Protein AF-A0AAU5LN64-F1 (afdb_monomer_lite)

Structure (mmCIF, N/CA/C/O backbone):
data_AF-A0AAU5LN64-F1
#
_entry.id   AF-A0AAU5LN64-F1
#
loop_
_atom_site.group_PDB
_atom_site.id
_atom_site.type_symbol
_atom_site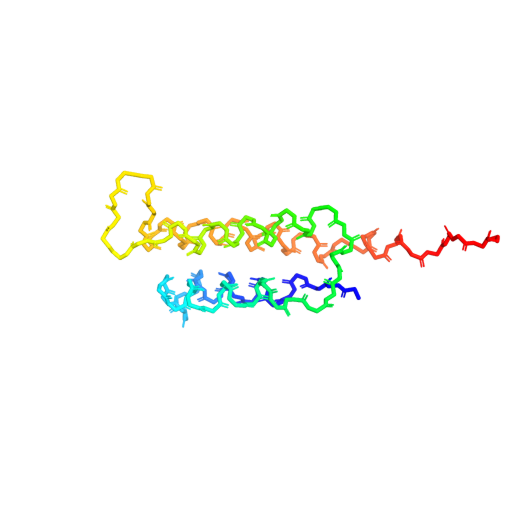.label_atom_id
_atom_site.label_alt_id
_atom_site.label_comp_id
_atom_site.label_asym_id
_atom_site.label_entity_id
_atom_site.label_seq_id
_atom_site.pdbx_PDB_ins_code
_atom_site.Cartn_x
_atom_site.Cartn_y
_atom_site.Cartn_z
_atom_site.occupancy
_atom_site.B_iso_or_equiv
_atom_site.auth_seq_id
_atom_site.auth_comp_id
_atom_site.auth_asym_id
_atom_site.auth_atom_id
_atom_site.pdbx_PDB_model_num
ATOM 1 N N . MET A 1 1 ? 16.733 -4.494 -10.028 1.00 60.06 1 MET A N 1
ATOM 2 C CA . MET A 1 1 ? 15.379 -4.036 -10.423 1.00 60.06 1 MET A CA 1
ATOM 3 C C . MET A 1 1 ? 14.465 -4.189 -9.228 1.00 60.06 1 MET A C 1
ATOM 5 O O . MET A 1 1 ? 14.445 -5.264 -8.630 1.00 60.06 1 MET A O 1
ATOM 9 N N . ALA A 1 2 ? 13.757 -3.119 -8.869 1.00 67.81 2 ALA A N 1
ATOM 10 C CA . ALA A 1 2 ? 12.877 -3.113 -7.714 1.00 67.81 2 ALA A CA 1
ATOM 11 C C . ALA A 1 2 ? 11.708 -4.066 -7.904 1.00 67.81 2 ALA A C 1
ATOM 13 O O . ALA A 1 2 ? 11.216 -4.284 -9.007 1.00 67.81 2 ALA A O 1
ATOM 14 N N . ARG A 1 3 ? 11.268 -4.627 -6.792 1.00 79.81 3 ARG A N 1
ATOM 15 C CA . ARG A 1 3 ? 10.277 -5.688 -6.735 1.00 79.81 3 ARG A CA 1
ATOM 16 C C . ARG A 1 3 ? 9.048 -5.174 -6.004 1.00 79.81 3 ARG A C 1
ATOM 18 O O . ARG A 1 3 ? 9.173 -4.511 -4.974 1.00 79.81 3 ARG A O 1
ATOM 25 N N . LEU A 1 4 ? 7.854 -5.442 -6.525 1.00 88.62 4 LEU A N 1
ATOM 26 C CA . LEU A 1 4 ? 6.625 -5.070 -5.815 1.00 88.62 4 LEU A CA 1
ATOM 27 C C . LEU A 1 4 ? 6.364 -5.982 -4.613 1.00 88.62 4 LEU A C 1
ATOM 29 O O . LEU A 1 4 ? 5.555 -5.638 -3.762 1.00 88.62 4 LEU A O 1
ATOM 33 N N . GLU A 1 5 ? 7.067 -7.108 -4.499 1.00 91.75 5 GLU A N 1
ATOM 34 C CA . GLU A 1 5 ? 6.883 -8.118 -3.459 1.00 91.75 5 GLU A CA 1
ATOM 35 C C . GLU A 1 5 ? 6.883 -7.559 -2.023 1.00 91.75 5 GLU A C 1
ATOM 37 O O . GLU A 1 5 ? 5.988 -7.940 -1.268 1.00 91.75 5 GLU A O 1
ATOM 42 N N . PRO A 1 6 ? 7.784 -6.641 -1.609 1.00 92.69 6 PRO A N 1
ATOM 43 C CA . PRO A 1 6 ? 7.737 -6.060 -0.266 1.00 92.69 6 PRO A CA 1
ATOM 44 C C . PR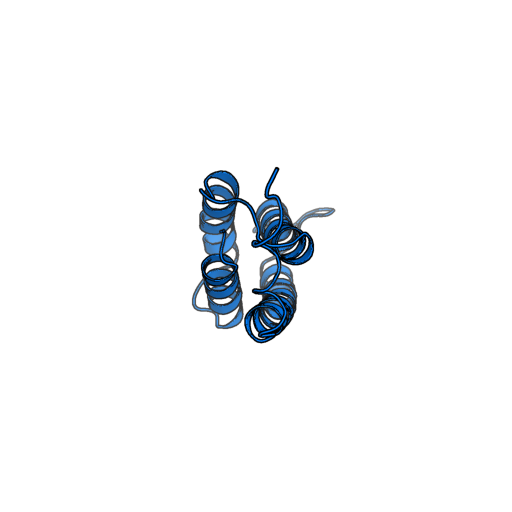O A 1 6 ? 6.493 -5.192 -0.035 1.00 92.69 6 PRO A C 1
ATOM 46 O O . PRO A 1 6 ? 5.897 -5.241 1.039 1.00 92.69 6 PRO A O 1
ATOM 49 N N . PHE A 1 7 ? 6.074 -4.428 -1.048 1.00 94.50 7 PHE A N 1
ATOM 50 C CA . PHE A 1 7 ? 4.887 -3.570 -0.983 1.00 94.50 7 PHE A CA 1
ATOM 51 C C . PHE A 1 7 ? 3.601 -4.399 -0.975 1.00 94.50 7 PHE A C 1
ATOM 53 O O . PHE A 1 7 ? 2.698 -4.143 -0.181 1.00 94.50 7 PHE A O 1
ATOM 60 N N . LEU A 1 8 ? 3.554 -5.448 -1.795 1.00 95.56 8 LEU A N 1
ATOM 61 C CA . LEU A 1 8 ? 2.465 -6.411 -1.817 1.00 95.56 8 LEU A CA 1
ATOM 62 C C . LEU A 1 8 ? 2.357 -7.155 -0.483 1.00 95.56 8 LEU A C 1
ATOM 64 O O . LEU A 1 8 ? 1.267 -7.254 0.069 1.00 95.56 8 LEU A O 1
ATOM 68 N N . ALA A 1 9 ? 3.472 -7.643 0.069 1.00 95.69 9 ALA A N 1
ATOM 69 C CA . ALA A 1 9 ? 3.474 -8.321 1.363 1.00 95.69 9 ALA A CA 1
ATOM 70 C C . ALA A 1 9 ? 2.918 -7.420 2.475 1.00 95.69 9 ALA A C 1
ATOM 72 O O . ALA A 1 9 ? 2.155 -7.886 3.325 1.00 95.69 9 ALA A O 1
ATOM 73 N N . LEU A 1 10 ? 3.267 -6.133 2.437 1.00 96.38 10 LEU A N 1
ATOM 74 C CA . LEU A 1 10 ? 2.772 -5.136 3.374 1.00 96.38 10 LEU A CA 1
ATOM 75 C C . LEU A 1 10 ? 1.264 -4.883 3.198 1.00 96.38 10 LEU A C 1
ATOM 77 O O . LEU A 1 10 ? 0.520 -4.956 4.175 1.00 96.38 10 LEU A O 1
ATOM 81 N N . ALA A 1 11 ? 0.794 -4.666 1.965 1.00 96.50 11 ALA A N 1
ATOM 82 C CA . ALA A 1 11 ? -0.625 -4.464 1.663 1.00 96.50 11 ALA A CA 1
ATOM 83 C C . ALA A 1 11 ? -1.489 -5.684 2.050 1.00 96.50 11 ALA A C 1
ATOM 85 O O . ALA A 1 11 ? -2.552 -5.536 2.661 1.00 96.50 11 ALA A O 1
ATOM 86 N N . SER A 1 12 ? -1.009 -6.900 1.772 1.00 96.44 12 SER A N 1
ATOM 87 C CA . SER A 1 12 ? -1.690 -8.141 2.160 1.00 96.44 12 SER A CA 1
ATOM 88 C C . SER A 1 12 ? -1.738 -8.321 3.677 1.00 96.44 12 SER A C 1
ATOM 90 O O . SER A 1 12 ? -2.771 -8.714 4.211 1.00 96.44 12 SER A O 1
ATOM 92 N N . ALA A 1 13 ? -0.665 -7.984 4.401 1.00 97.00 13 ALA A N 1
ATOM 93 C CA . ALA A 1 13 ? -0.646 -8.092 5.860 1.00 97.00 13 ALA A CA 1
ATOM 94 C C . ALA A 1 13 ? -1.688 -7.181 6.537 1.00 97.00 13 ALA A C 1
ATOM 96 O O . ALA A 1 13 ? -2.313 -7.597 7.512 1.00 97.00 13 ALA A O 1
ATOM 97 N N . VAL A 1 14 ? -1.935 -5.984 5.998 1.00 96.50 14 VAL A N 1
ATOM 98 C CA . VAL A 1 14 ? -3.021 -5.101 6.468 1.00 96.50 14 VAL A CA 1
ATOM 99 C C . VAL A 1 14 ? -4.395 -5.674 6.134 1.00 96.50 14 VAL A C 1
ATOM 101 O O . VAL A 1 14 ? -5.281 -5.724 6.990 1.00 96.50 14 VAL A O 1
ATOM 104 N N . THR A 1 15 ? -4.565 -6.141 4.895 1.00 95.31 15 THR A N 1
ATOM 105 C CA . THR A 1 15 ? -5.829 -6.708 4.400 1.00 95.31 15 THR A CA 1
ATOM 106 C C . THR A 1 15 ? -6.266 -7.920 5.226 1.00 95.31 15 THR A C 1
ATOM 108 O O . THR A 1 15 ? -7.436 -8.061 5.569 1.00 95.31 15 THR A O 1
ATOM 111 N N . GLU A 1 16 ? -5.312 -8.771 5.601 1.00 95.75 16 GLU A N 1
ATOM 112 C CA . GLU A 1 16 ? -5.528 -9.972 6.413 1.00 95.75 16 GLU A CA 1
ATOM 113 C C . GLU A 1 16 ? -5.644 -9.679 7.921 1.00 95.75 16 GLU A C 1
ATOM 115 O O . GLU A 1 16 ? -5.832 -10.600 8.715 1.00 95.75 16 GLU A O 1
ATOM 120 N N . GLY A 1 17 ? -5.512 -8.415 8.340 1.00 94.69 17 GLY A N 1
ATOM 121 C CA . GLY A 1 17 ? -5.568 -8.013 9.747 1.00 94.69 17 GLY A CA 1
ATOM 122 C C . GLY A 1 17 ? -4.347 -8.431 10.574 1.00 94.69 17 GLY A C 1
ATOM 123 O O . GLY A 1 17 ? -4.415 -8.419 11.800 1.00 94.69 17 GLY A O 1
ATOM 124 N N . ARG A 1 18 ? -3.235 -8.797 9.922 1.00 97.44 18 ARG A N 1
ATOM 125 C CA . ARG A 1 18 ? -1.947 -9.089 10.579 1.00 97.44 18 ARG A CA 1
ATOM 126 C C . ARG A 1 18 ? -1.190 -7.824 10.982 1.00 97.44 18 ARG A C 1
ATOM 128 O O . ARG A 1 18 ? -0.342 -7.903 11.862 1.00 97.44 18 ARG A O 1
ATOM 135 N N . LEU A 1 19 ? -1.477 -6.699 10.328 1.00 96.31 19 LEU A N 1
ATOM 136 C CA . LEU A 1 19 ? -0.989 -5.369 10.684 1.00 96.31 19 LEU A CA 1
ATOM 137 C C . LEU A 1 19 ? -2.164 -4.403 10.825 1.00 96.31 19 LEU A C 1
ATOM 139 O O . LEU A 1 19 ? -3.106 -4.425 10.030 1.00 96.31 19 LEU A O 1
ATOM 143 N N . SER A 1 20 ? -2.080 -3.526 11.818 1.00 96.75 20 SER A N 1
ATOM 144 C CA . SER A 1 20 ? -2.933 -2.344 11.922 1.00 96.75 20 SER A CA 1
ATOM 145 C C . SER A 1 20 ? -2.558 -1.286 10.874 1.00 96.75 20 SER A C 1
ATOM 147 O O . SER A 1 20 ? -1.464 -1.297 10.306 1.00 96.75 20 SER A O 1
ATOM 149 N N . ALA A 1 21 ? -3.458 -0.327 10.638 1.00 94.62 21 ALA A N 1
ATOM 150 C CA . ALA A 1 21 ? -3.189 0.808 9.753 1.00 94.62 21 ALA A CA 1
ATOM 151 C C . ALA A 1 21 ? -2.041 1.701 10.267 1.00 94.62 21 ALA A C 1
ATOM 153 O O . ALA A 1 21 ? -1.252 2.217 9.477 1.00 94.62 21 ALA A O 1
ATOM 154 N N . GLN A 1 22 ? -1.887 1.811 11.590 1.00 95.88 22 GLN A N 1
ATOM 155 C CA . GLN A 1 22 ? -0.774 2.528 12.206 1.00 95.88 22 GLN A CA 1
ATOM 156 C C . GLN A 1 22 ? 0.570 1.831 11.957 1.00 95.88 22 GLN A C 1
ATOM 158 O O . GLN A 1 22 ? 1.526 2.475 11.526 1.00 95.88 22 GLN A O 1
ATOM 163 N N . GLU A 1 23 ? 0.653 0.516 12.184 1.00 97.31 23 GLU A N 1
ATOM 164 C CA . GLU A 1 23 ? 1.875 -0.257 11.910 1.00 97.31 23 GLU A CA 1
ATOM 165 C C . GLU A 1 23 ? 2.235 -0.220 10.424 1.00 97.31 23 GLU A C 1
ATOM 167 O O . GLU A 1 23 ? 3.401 -0.054 10.065 1.00 97.31 23 GLU A O 1
ATOM 172 N N . PHE A 1 24 ? 1.227 -0.306 9.557 1.00 96.88 24 PHE A N 1
ATOM 173 C CA . PHE A 1 24 ? 1.387 -0.109 8.124 1.00 96.88 24 PHE A CA 1
ATOM 174 C C . PHE A 1 24 ? 2.042 1.230 7.792 1.00 96.88 24 PHE A C 1
ATOM 176 O O . PHE A 1 24 ? 3.047 1.238 7.082 1.00 96.88 24 PHE A O 1
ATOM 183 N N . ALA A 1 25 ? 1.525 2.341 8.321 1.00 95.25 25 ALA A N 1
ATOM 184 C CA . ALA A 1 25 ? 2.076 3.665 8.055 1.00 95.25 25 ALA A CA 1
ATOM 185 C C . ALA A 1 25 ? 3.536 3.784 8.529 1.00 95.25 25 ALA A C 1
ATOM 187 O O . ALA A 1 25 ? 4.399 4.273 7.794 1.00 95.25 25 ALA A O 1
ATOM 188 N N . ILE A 1 26 ? 3.839 3.250 9.719 1.00 95.94 26 ILE A N 1
ATOM 189 C CA . ILE A 1 26 ? 5.193 3.229 10.295 1.00 95.94 26 ILE A CA 1
ATOM 190 C C . ILE A 1 26 ? 6.178 2.454 9.406 1.00 95.94 26 ILE A C 1
ATOM 192 O O . ILE A 1 26 ? 7.327 2.873 9.268 1.00 95.94 26 ILE A O 1
ATOM 196 N N . ILE A 1 27 ? 5.752 1.344 8.796 1.00 95.81 27 ILE A N 1
ATOM 197 C CA . ILE A 1 27 ? 6.615 0.476 7.977 1.00 95.81 27 ILE A CA 1
ATOM 198 C C . ILE A 1 27 ? 6.705 0.965 6.523 1.00 95.81 27 ILE A C 1
ATOM 200 O O . ILE A 1 27 ? 7.783 0.942 5.926 1.00 95.81 27 ILE A O 1
ATOM 204 N N . CYS A 1 28 ? 5.596 1.422 5.938 1.00 95.56 28 CYS A N 1
ATOM 205 C CA . CYS A 1 28 ? 5.510 1.759 4.516 1.00 95.56 28 CYS A CA 1
ATOM 206 C C . CYS A 1 28 ? 6.368 2.976 4.149 1.00 95.56 28 CYS A C 1
ATOM 208 O O . CYS A 1 28 ? 7.072 2.962 3.137 1.00 95.56 28 CYS A O 1
ATOM 210 N N . LEU A 1 29 ? 6.338 4.028 4.973 1.00 93.69 29 LEU A N 1
ATOM 211 C CA . LEU A 1 29 ? 7.067 5.272 4.713 1.00 93.69 29 LEU A CA 1
ATOM 212 C C . LEU A 1 29 ? 8.592 5.069 4.598 1.00 93.69 29 LEU A C 1
ATOM 214 O O . LEU A 1 29 ? 9.171 5.529 3.608 1.00 93.69 29 LEU A O 1
ATOM 218 N N . PRO A 1 30 ? 9.280 4.400 5.549 1.00 94.06 30 PRO A N 1
ATOM 219 C CA . PRO A 1 30 ? 10.709 4.136 5.415 1.00 94.06 30 PRO A CA 1
ATOM 220 C C . PRO A 1 30 ? 11.018 3.117 4.315 1.00 94.06 30 PRO A C 1
ATOM 222 O O . PRO A 1 30 ? 12.045 3.275 3.656 1.00 94.06 30 PRO A O 1
ATOM 225 N N . LEU A 1 31 ? 10.153 2.120 4.082 1.00 92.50 31 LEU A N 1
ATOM 226 C CA . LEU A 1 31 ? 10.332 1.144 3.001 1.00 92.50 31 LEU A CA 1
ATOM 227 C C . LEU A 1 31 ? 10.381 1.831 1.633 1.00 92.50 31 LEU A C 1
ATOM 229 O O . LEU A 1 31 ? 11.285 1.566 0.848 1.00 92.50 31 LEU A O 1
ATOM 233 N N . TYR A 1 32 ? 9.437 2.735 1.366 1.00 91.06 32 TYR A N 1
ATOM 234 C CA . TYR A 1 32 ? 9.367 3.458 0.098 1.00 91.06 32 TYR A CA 1
ATOM 235 C C . TYR A 1 32 ? 10.556 4.414 -0.092 1.00 91.06 32 TYR A C 1
ATOM 237 O O . TYR A 1 32 ? 11.172 4.439 -1.153 1.00 91.06 32 TYR A O 1
ATOM 245 N N . LYS A 1 33 ? 10.926 5.176 0.949 1.00 89.25 33 LYS A N 1
ATOM 246 C CA . LYS A 1 33 ? 12.012 6.175 0.874 1.00 89.25 33 LYS A CA 1
ATOM 247 C C . LYS A 1 33 ? 13.402 5.570 0.696 1.00 89.25 33 LYS A C 1
ATOM 249 O O . LYS A 1 33 ? 14.257 6.204 0.089 1.00 89.25 33 LYS A O 1
ATOM 254 N N . ASN A 1 34 ? 13.636 4.386 1.257 1.00 89.25 34 ASN A N 1
ATOM 255 C CA . ASN A 1 34 ? 14.942 3.724 1.229 1.00 89.25 34 ASN A CA 1
ATOM 256 C C . ASN A 1 34 ? 14.983 2.566 0.229 1.00 89.25 34 ASN A C 1
ATOM 258 O O . ASN A 1 34 ? 15.834 1.684 0.347 1.00 89.25 34 ASN A O 1
ATOM 262 N N . TYR A 1 35 ? 14.048 2.532 -0.723 1.00 87.44 35 TYR A N 1
ATOM 263 C CA . TYR A 1 35 ? 13.989 1.445 -1.681 1.00 87.44 35 TYR A CA 1
ATOM 264 C C . TYR A 1 35 ? 15.218 1.510 -2.616 1.00 87.44 35 TYR A C 1
ATOM 266 O O . TYR A 1 35 ? 15.421 2.532 -3.271 1.00 87.44 35 TYR A O 1
ATOM 274 N N . PRO A 1 36 ? 16.074 0.470 -2.652 1.00 80.81 36 PRO A N 1
ATOM 275 C CA . PRO A 1 36 ? 17.437 0.582 -3.188 1.00 80.81 36 PRO A CA 1
ATOM 276 C C . PRO A 1 36 ? 17.523 0.548 -4.719 1.00 80.81 36 PRO A C 1
ATOM 278 O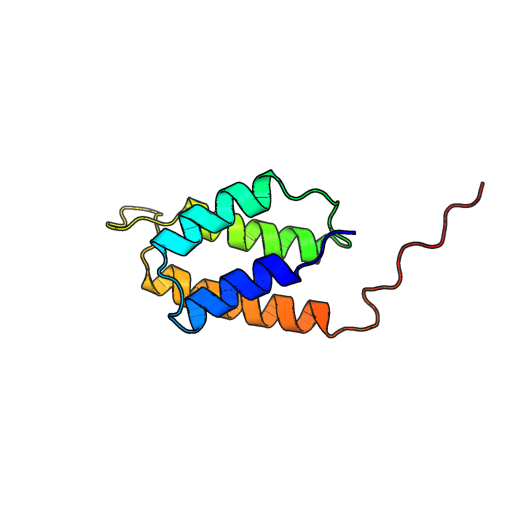 O . PRO A 1 36 ? 18.531 0.961 -5.288 1.00 80.81 36 PRO A O 1
ATOM 281 N N . ASP A 1 37 ? 16.485 0.049 -5.385 1.00 85.81 37 ASP A N 1
ATOM 282 C CA . ASP A 1 37 ? 16.463 -0.188 -6.825 1.00 85.81 37 ASP A CA 1
ATOM 283 C C . ASP A 1 37 ? 15.420 0.691 -7.538 1.00 85.81 37 ASP A C 1
ATOM 285 O O . ASP A 1 37 ? 14.378 1.008 -6.959 1.00 85.81 37 ASP A O 1
ATOM 289 N N . PRO A 1 38 ? 15.627 1.025 -8.826 1.00 85.69 38 PRO A N 1
ATOM 290 C CA . PRO A 1 38 ? 14.590 1.636 -9.650 1.00 85.69 38 PRO A CA 1
ATOM 291 C C . PRO A 1 38 ? 13.479 0.632 -9.988 1.00 85.69 38 PRO A C 1
ATOM 293 O O . PRO A 1 38 ? 13.730 -0.565 -10.177 1.00 85.69 38 PRO A O 1
ATOM 296 N N . PHE A 1 39 ? 12.248 1.137 -10.108 1.00 86.69 39 PHE A N 1
ATOM 297 C CA . PHE A 1 39 ? 11.085 0.347 -10.513 1.00 86.69 39 PHE A CA 1
ATOM 298 C C . PHE A 1 39 ? 11.179 -0.121 -11.976 1.00 86.69 39 PHE A C 1
ATOM 300 O O . PHE A 1 39 ? 11.565 0.677 -12.829 1.00 86.69 39 PHE A O 1
ATOM 307 N N . PRO A 1 40 ? 10.809 -1.384 -12.284 1.00 85.56 40 PRO A N 1
ATOM 308 C CA . PRO A 1 40 ? 10.927 -1.958 -13.631 1.00 85.56 40 PRO A CA 1
ATOM 309 C C . PRO A 1 40 ? 10.057 -1.254 -14.671 1.00 85.56 40 PRO A C 1
ATOM 311 O O . PRO A 1 40 ? 10.395 -1.202 -15.848 1.00 85.56 40 PRO A O 1
ATOM 314 N N . SER A 1 41 ? 8.913 -0.719 -14.244 1.00 88.88 41 SER A N 1
ATOM 315 C CA . SER A 1 41 ? 8.007 0.025 -15.107 1.00 88.88 41 SER A CA 1
ATOM 316 C C . SER A 1 41 ? 7.319 1.144 -14.338 1.00 88.88 41 SER A C 1
ATOM 318 O O . SER A 1 41 ? 7.282 1.159 -13.103 1.00 88.88 41 SER A O 1
ATOM 320 N N . ARG A 1 42 ? 6.725 2.075 -15.088 1.00 90.62 42 ARG A N 1
ATOM 321 C CA . ARG A 1 42 ? 5.905 3.151 -14.528 1.00 90.62 42 ARG A CA 1
ATOM 322 C C . ARG A 1 42 ? 4.764 2.612 -13.661 1.00 90.62 42 ARG A C 1
ATOM 324 O O . ARG A 1 42 ? 4.511 3.167 -12.602 1.00 90.62 42 ARG A O 1
ATOM 331 N N . GLU A 1 43 ? 4.136 1.512 -14.067 1.00 92.25 43 GLU A N 1
ATOM 332 C CA . GLU A 1 43 ? 3.036 0.901 -13.315 1.00 92.25 43 GLU A CA 1
ATOM 333 C C . GLU A 1 43 ? 3.502 0.355 -11.953 1.00 92.25 43 GLU A C 1
ATOM 335 O O . GLU A 1 43 ? 2.808 0.518 -10.951 1.00 92.25 43 GLU A O 1
ATOM 340 N N . HIS A 1 44 ? 4.717 -0.208 -11.873 1.00 92.19 44 HIS A N 1
ATOM 341 C CA . HIS A 1 44 ? 5.303 -0.618 -10.590 1.00 92.19 44 HIS A CA 1
ATOM 342 C C . HIS A 1 44 ? 5.539 0.581 -9.664 1.00 92.19 44 HIS A C 1
ATOM 344 O O . HIS A 1 44 ? 5.229 0.516 -8.474 1.00 92.19 44 HIS A O 1
ATOM 350 N N . PHE A 1 45 ? 6.075 1.672 -10.217 1.00 91.69 45 PHE A N 1
ATOM 351 C CA . PHE A 1 45 ? 6.302 2.909 -9.475 1.00 91.69 45 PHE A CA 1
ATOM 352 C C . PHE A 1 45 ? 4.988 3.514 -8.969 1.00 91.69 45 PHE A C 1
ATOM 354 O O . PHE A 1 45 ? 4.893 3.862 -7.794 1.00 91.69 45 PHE A O 1
ATOM 361 N N . GLU A 1 46 ? 3.967 3.606 -9.824 1.00 94.69 46 GLU A N 1
ATOM 362 C CA . GLU A 1 46 ? 2.661 4.171 -9.471 1.00 94.69 46 GLU A CA 1
ATOM 363 C C . GLU A 1 46 ? 1.994 3.369 -8.349 1.00 94.69 46 GLU A C 1
ATOM 365 O O . GLU A 1 46 ? 1.586 3.960 -7.355 1.00 94.69 46 GLU A O 1
ATOM 370 N N . LEU A 1 47 ? 1.995 2.033 -8.415 1.00 95.31 47 LEU A N 1
ATOM 371 C CA . LEU A 1 47 ? 1.420 1.197 -7.354 1.00 95.31 47 LEU A CA 1
ATOM 372 C C . LEU A 1 47 ? 2.144 1.346 -6.007 1.00 95.31 47 LEU A C 1
ATOM 374 O O . LEU A 1 47 ? 1.495 1.411 -4.962 1.00 95.31 47 LEU A O 1
ATOM 378 N N . ALA A 1 48 ? 3.478 1.410 -6.010 1.00 94.12 48 ALA A N 1
ATOM 379 C CA . ALA A 1 48 ? 4.244 1.653 -4.788 1.00 94.12 48 ALA A CA 1
ATOM 380 C C . ALA A 1 48 ? 3.998 3.069 -4.233 1.00 94.12 48 ALA A C 1
ATOM 382 O O . ALA A 1 48 ? 3.900 3.254 -3.020 1.00 94.12 48 ALA A O 1
ATOM 383 N N . THR A 1 49 ? 3.849 4.053 -5.122 1.00 95.12 49 THR A N 1
ATOM 384 C CA . THR A 1 49 ? 3.548 5.449 -4.777 1.00 95.12 49 THR A CA 1
ATOM 385 C C . THR A 1 49 ? 2.145 5.597 -4.185 1.00 95.12 49 THR A C 1
ATOM 387 O O . THR A 1 49 ? 1.970 6.286 -3.183 1.00 95.12 49 THR A O 1
ATOM 390 N N . GLU A 1 50 ? 1.142 4.924 -4.755 1.00 96.50 50 GLU A N 1
ATOM 391 C CA . GLU A 1 50 ? -0.222 4.892 -4.216 1.00 96.50 50 GLU A CA 1
ATOM 392 C C . GLU A 1 50 ? -0.234 4.321 -2.788 1.00 96.50 50 GLU A C 1
ATOM 394 O O . GLU A 1 50 ? -0.883 4.877 -1.902 1.00 96.50 50 GLU A O 1
ATOM 399 N N . LEU A 1 51 ? 0.541 3.258 -2.534 1.00 95.69 51 LEU A N 1
ATOM 400 C CA . LEU A 1 51 ? 0.682 2.685 -1.193 1.00 95.69 51 LEU A CA 1
ATOM 401 C C . LEU A 1 51 ? 1.368 3.661 -0.219 1.00 95.69 51 LEU A C 1
ATOM 403 O O . LEU A 1 51 ? 0.965 3.763 0.940 1.00 95.69 51 LEU A O 1
ATOM 407 N N . PHE A 1 52 ? 2.372 4.406 -0.689 1.00 95.81 52 PHE A N 1
ATOM 408 C CA . PHE A 1 52 ? 3.035 5.448 0.096 1.00 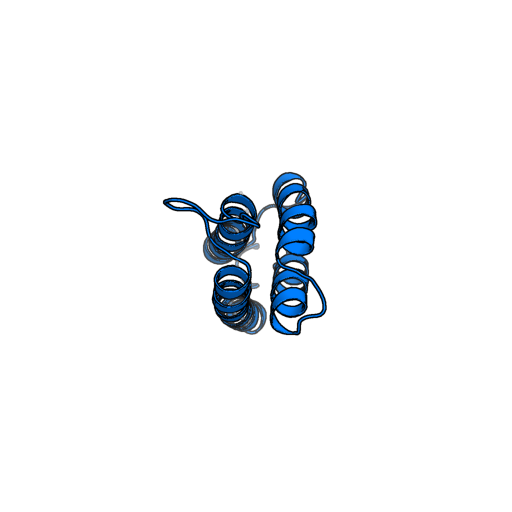95.81 52 PHE A CA 1
ATOM 409 C C . PHE A 1 52 ? 2.077 6.575 0.494 1.00 95.81 52 PHE A C 1
ATOM 411 O O . PHE A 1 52 ? 2.053 6.951 1.664 1.00 95.81 52 PHE A O 1
ATOM 418 N N . TYR A 1 53 ? 1.277 7.097 -0.440 1.00 95.50 53 TYR A N 1
ATOM 419 C CA . TYR A 1 53 ? 0.303 8.144 -0.118 1.00 95.50 53 TYR A CA 1
ATOM 420 C C . TYR A 1 53 ? -0.755 7.642 0.858 1.00 95.50 53 TYR A C 1
ATOM 422 O O . TYR A 1 53 ? -1.061 8.321 1.829 1.00 95.50 53 TYR A O 1
ATOM 430 N N . LEU A 1 54 ? -1.209 6.398 0.696 1.00 95.50 54 LEU A N 1
ATOM 431 C CA . LEU A 1 54 ? -2.126 5.778 1.645 1.00 95.50 54 LEU A CA 1
ATOM 432 C C . LEU A 1 54 ? -1.559 5.728 3.074 1.00 95.50 54 LEU A C 1
ATOM 434 O O . LEU A 1 54 ? -2.279 5.963 4.039 1.00 95.50 54 LEU A O 1
ATOM 438 N N . ALA A 1 55 ? -0.268 5.423 3.213 1.00 95.25 55 ALA A N 1
ATOM 439 C CA . ALA A 1 55 ? 0.426 5.439 4.497 1.00 95.25 55 ALA A CA 1
ATOM 440 C C . ALA A 1 55 ? 0.621 6.857 5.049 1.00 95.25 55 ALA A C 1
ATOM 442 O O . ALA A 1 55 ? 0.560 7.059 6.259 1.00 95.25 55 ALA A O 1
ATOM 443 N N . ASN A 1 56 ? 0.880 7.825 4.172 1.00 94.38 56 ASN A N 1
ATOM 444 C CA . ASN A 1 56 ? 1.096 9.220 4.535 1.00 94.38 56 ASN A CA 1
ATOM 445 C C . ASN A 1 56 ? -0.193 9.916 5.000 1.00 94.38 56 ASN A C 1
ATOM 447 O O . ASN A 1 56 ? -0.137 10.744 5.904 1.00 94.38 56 ASN A O 1
ATOM 451 N N . ASP A 1 57 ? -1.330 9.562 4.404 1.00 94.75 57 ASP A N 1
ATOM 452 C CA . ASP A 1 57 ? -2.628 10.199 4.658 1.00 94.75 57 ASP A CA 1
ATOM 453 C C . ASP A 1 57 ? -3.392 9.538 5.822 1.00 94.75 57 ASP A C 1
ATOM 455 O O . ASP A 1 57 ? -4.488 9.972 6.185 1.00 94.75 57 ASP A O 1
ATOM 459 N N . TYR A 1 58 ? -2.836 8.476 6.416 1.00 94.31 58 TYR A N 1
ATOM 460 C CA . TYR A 1 58 ? -3.428 7.797 7.565 1.00 94.31 58 TYR A CA 1
ATOM 461 C C . TYR A 1 58 ? -3.412 8.673 8.823 1.00 94.31 58 TYR A C 1
ATOM 463 O O . TYR A 1 58 ? -2.374 9.207 9.219 1.00 94.31 58 TYR A O 1
ATOM 471 N N . ALA A 1 59 ? -4.548 8.707 9.520 1.00 90.62 59 ALA A N 1
ATOM 472 C CA . ALA A 1 59 ? -4.661 9.233 10.872 1.00 90.62 59 ALA A CA 1
ATOM 473 C C . ALA A 1 59 ? -5.561 8.345 11.739 1.00 90.62 59 ALA A C 1
ATOM 475 O O . ALA A 1 59 ? -6.575 7.822 11.278 1.00 90.62 59 ALA A O 1
ATOM 476 N N . ASP A 1 60 ? -5.183 8.197 13.012 1.00 80.88 60 ASP A N 1
ATOM 477 C CA . ASP A 1 60 ? -5.954 7.434 14.005 1.00 80.88 60 ASP A CA 1
ATOM 478 C C . ASP A 1 60 ? -7.304 8.110 14.301 1.00 80.88 60 ASP A C 1
ATOM 480 O O . ASP A 1 60 ? -8.348 7.464 14.348 1.00 80.88 60 ASP A O 1
ATOM 484 N N . GLU A 1 61 ? -7.289 9.443 14.375 1.00 86.44 61 GLU A N 1
ATOM 485 C CA . GLU A 1 61 ? -8.469 10.304 14.426 1.00 86.44 61 GLU A CA 1
ATOM 486 C C . GLU A 1 61 ? -8.527 11.135 13.131 1.00 86.44 61 GLU A C 1
ATOM 488 O O . GLU A 1 61 ? -7.976 12.239 13.079 1.00 86.44 61 GLU A O 1
ATOM 493 N N . PRO A 1 62 ? -9.115 10.599 12.043 1.00 77.38 62 PRO A N 1
ATOM 494 C CA . PRO A 1 62 ? -9.113 11.271 10.750 1.00 77.38 62 PRO A CA 1
ATOM 495 C C . PRO A 1 62 ? -9.978 12.536 10.775 1.00 77.38 62 PRO A C 1
ATOM 497 O O . PRO A 1 62 ? -11.126 12.518 11.223 1.00 77.38 62 PRO A O 1
ATOM 500 N N . PHE A 1 63 ? -9.427 13.627 10.248 1.00 80.44 63 PHE A N 1
ATOM 501 C CA . PHE A 1 63 ? -10.110 14.895 10.007 1.00 80.44 63 PHE A CA 1
ATOM 502 C C . PHE A 1 63 ? -9.822 15.367 8.576 1.00 80.44 63 PHE A C 1
ATOM 504 O O . PHE A 1 63 ? -8.763 15.059 8.025 1.00 80.44 63 PHE A O 1
ATOM 511 N N . ASP A 1 64 ? -10.760 16.110 7.986 1.00 85.62 64 ASP A N 1
ATOM 512 C CA . ASP A 1 64 ? -10.683 16.609 6.607 1.00 85.62 64 ASP A CA 1
ATOM 513 C C . ASP A 1 64 ? -10.376 15.497 5.577 1.00 85.62 64 ASP A C 1
ATOM 515 O O . ASP A 1 64 ? -11.183 14.582 5.404 1.00 85.62 64 ASP A O 1
ATOM 519 N N . ASP A 1 65 ? -9.224 15.581 4.902 1.00 80.31 65 ASP A N 1
ATOM 520 C CA . ASP A 1 65 ? -8.788 14.685 3.821 1.00 80.31 65 ASP A CA 1
ATOM 521 C C . ASP A 1 65 ? -8.033 13.431 4.320 1.00 80.31 65 ASP A C 1
ATOM 523 O O . ASP A 1 65 ? -7.599 12.607 3.512 1.00 80.31 65 ASP A O 1
ATOM 527 N N . LEU A 1 66 ? -7.858 13.267 5.639 1.00 87.12 66 LEU A N 1
ATOM 528 C CA . LEU A 1 66 ? -7.150 12.122 6.224 1.00 87.12 66 LEU A CA 1
ATOM 529 C C . LEU A 1 66 ? -8.030 10.869 6.271 1.00 87.12 66 LEU A C 1
ATOM 531 O O . LEU A 1 66 ? -9.251 10.927 6.437 1.00 87.12 66 LEU A O 1
ATOM 535 N N . ILE A 1 67 ? -7.395 9.702 6.168 1.00 90.94 67 ILE A N 1
ATOM 536 C CA . ILE A 1 67 ? -8.093 8.417 6.116 1.00 90.94 67 ILE A CA 1
ATOM 537 C C . ILE A 1 67 ? -7.918 7.609 7.403 1.00 90.94 67 ILE A C 1
ATOM 539 O O . ILE A 1 67 ? -6.839 7.539 7.986 1.00 90.94 67 ILE A O 1
ATOM 543 N N . GLY A 1 68 ? -9.001 6.956 7.825 1.00 92.75 68 GLY A N 1
ATOM 544 C CA . GLY A 1 68 ? -9.005 6.048 8.973 1.00 92.75 68 GLY A CA 1
ATOM 545 C C . GLY A 1 68 ? -8.633 4.606 8.612 1.00 92.75 68 GLY A C 1
ATOM 546 O O . GLY A 1 68 ? -8.490 4.243 7.440 1.00 92.75 68 GLY A O 1
ATOM 547 N N . ALA A 1 69 ? -8.540 3.750 9.632 1.00 93.06 69 ALA A N 1
ATOM 548 C CA . ALA A 1 69 ? -8.070 2.369 9.497 1.00 93.06 69 ALA A CA 1
ATOM 549 C C . ALA A 1 69 ? -8.872 1.508 8.498 1.00 93.06 69 ALA A C 1
ATOM 551 O O . ALA A 1 69 ? -8.279 0.719 7.758 1.00 93.06 69 ALA A O 1
ATOM 552 N N . ASP A 1 70 ? -10.197 1.674 8.428 1.00 93.62 70 ASP A N 1
ATOM 553 C CA . ASP A 1 70 ? -11.039 0.913 7.493 1.00 93.62 70 ASP A CA 1
ATOM 554 C C . ASP A 1 70 ? -10.758 1.279 6.029 1.00 93.62 70 ASP A C 1
ATOM 556 O O . ASP A 1 70 ? -10.650 0.394 5.180 1.00 93.62 70 ASP A O 1
ATOM 560 N N . GLN A 1 71 ? -10.546 2.567 5.740 1.00 94.44 71 GLN A N 1
ATOM 561 C CA . GLN A 1 71 ? -10.189 3.031 4.396 1.00 94.44 71 GLN A CA 1
ATOM 562 C C . GLN A 1 71 ? -8.798 2.538 3.984 1.00 94.44 71 GLN A C 1
ATOM 564 O O . GLN A 1 71 ? -8.598 2.151 2.832 1.00 94.44 71 GLN A O 1
ATOM 569 N N . VAL A 1 72 ? -7.842 2.503 4.920 1.00 95.62 72 VAL A N 1
ATOM 570 C CA . VAL A 1 72 ? -6.520 1.909 4.673 1.00 95.62 72 VAL A CA 1
ATOM 571 C C . VAL A 1 72 ? -6.669 0.430 4.315 1.00 95.62 72 VAL A C 1
ATOM 573 O O . VAL A 1 72 ? -6.104 -0.015 3.316 1.00 95.62 72 VAL A O 1
ATOM 576 N N . ARG A 1 73 ? -7.469 -0.338 5.063 1.00 95.81 73 ARG A N 1
ATOM 577 C CA . ARG A 1 73 ? -7.706 -1.760 4.765 1.00 95.81 73 ARG A CA 1
ATOM 578 C C . ARG A 1 73 ? -8.354 -1.964 3.393 1.00 95.81 73 ARG A C 1
ATOM 580 O O . ARG A 1 73 ? -7.905 -2.811 2.628 1.00 95.81 73 ARG A O 1
ATOM 587 N N . GLU A 1 74 ? -9.382 -1.189 3.062 1.00 96.62 74 GLU A N 1
ATOM 588 C CA . GLU A 1 74 ? -10.073 -1.312 1.775 1.00 96.62 74 GLU A CA 1
ATOM 589 C C . GLU A 1 74 ? -9.141 -0.989 0.598 1.00 96.62 74 GLU A C 1
ATOM 591 O O . GLU A 1 74 ? -9.040 -1.759 -0.361 1.00 96.62 74 GLU A O 1
ATOM 596 N N . ARG A 1 75 ? -8.416 0.130 0.676 1.00 96.75 75 ARG A N 1
ATOM 597 C CA . ARG A 1 75 ? -7.538 0.581 -0.411 1.00 96.75 75 ARG A CA 1
ATOM 598 C C . ARG A 1 75 ? -6.287 -0.290 -0.548 1.00 96.75 75 ARG A C 1
ATOM 600 O O . ARG A 1 75 ? -5.879 -0.576 -1.673 1.00 96.75 75 ARG A O 1
ATOM 607 N N . THR A 1 76 ? -5.712 -0.782 0.555 1.00 96.25 76 THR A N 1
ATOM 608 C CA . THR A 1 76 ? -4.608 -1.763 0.491 1.00 96.25 76 THR A CA 1
ATOM 609 C C . THR A 1 76 ? -5.045 -3.064 -0.182 1.00 96.25 76 THR A C 1
ATOM 611 O O . THR A 1 76 ? -4.282 -3.600 -0.984 1.00 96.25 76 THR A O 1
ATOM 614 N N . ALA A 1 77 ? -6.277 -3.533 0.041 1.00 96.56 77 ALA A N 1
ATOM 615 C CA . ALA A 1 77 ? -6.802 -4.721 -0.632 1.00 96.56 77 ALA A CA 1
ATOM 616 C C . ALA A 1 77 ? -6.898 -4.532 -2.158 1.00 96.56 77 ALA A C 1
ATOM 618 O O . ALA A 1 77 ? -6.497 -5.409 -2.927 1.00 96.56 77 ALA A O 1
ATOM 619 N N . GLN A 1 78 ? -7.374 -3.368 -2.613 1.00 96.88 78 GLN A N 1
ATOM 620 C CA . GLN A 1 78 ? -7.449 -3.037 -4.042 1.00 96.88 78 GLN A CA 1
ATOM 621 C C . GLN A 1 78 ? -6.053 -2.953 -4.684 1.00 96.88 78 GLN A C 1
ATOM 623 O O . GLN A 1 78 ? -5.831 -3.493 -5.773 1.00 96.88 78 GLN A O 1
ATOM 628 N N . LEU A 1 79 ? -5.094 -2.325 -3.996 1.00 96.06 79 LEU A N 1
ATOM 629 C CA . LEU A 1 79 ? -3.703 -2.243 -4.448 1.00 96.06 79 LEU A CA 1
ATOM 630 C C . LEU A 1 79 ? -3.038 -3.621 -4.504 1.00 96.06 79 LEU A C 1
ATOM 632 O O . LEU A 1 79 ? -2.375 -3.929 -5.492 1.00 96.06 79 LEU A O 1
ATOM 636 N N . ALA A 1 80 ? -3.266 -4.481 -3.508 1.00 95.62 80 ALA A N 1
ATOM 637 C CA . ALA A 1 80 ? -2.723 -5.837 -3.478 1.00 95.62 80 ALA A CA 1
ATOM 638 C C . ALA A 1 80 ? -3.189 -6.673 -4.681 1.00 95.62 80 ALA A C 1
ATOM 640 O O . ALA A 1 80 ? -2.386 -7.387 -5.283 1.00 95.62 80 ALA A O 1
ATOM 641 N N . ILE A 1 81 ? -4.456 -6.545 -5.092 1.00 95.50 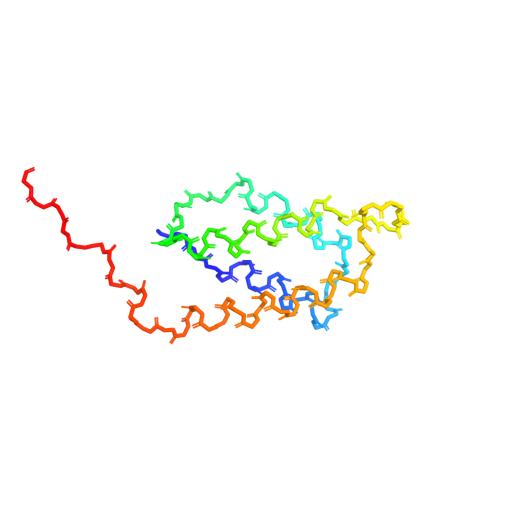81 ILE A N 1
ATOM 642 C CA . ILE A 1 81 ? -4.983 -7.214 -6.294 1.00 95.50 81 ILE A CA 1
ATOM 643 C C . ILE A 1 81 ? -4.244 -6.740 -7.554 1.00 95.50 81 ILE A C 1
ATOM 645 O O . ILE A 1 81 ? -3.817 -7.568 -8.362 1.00 95.50 81 ILE A O 1
ATOM 649 N N . ARG A 1 82 ? -4.054 -5.422 -7.713 1.00 95.12 82 ARG A N 1
ATOM 650 C CA . ARG A 1 82 ? -3.344 -4.835 -8.865 1.00 95.12 82 ARG A CA 1
ATOM 651 C C . ARG A 1 82 ? -1.871 -5.253 -8.897 1.00 95.12 82 ARG A C 1
ATOM 653 O O . ARG A 1 82 ? -1.386 -5.692 -9.935 1.00 95.12 82 ARG A O 1
ATOM 660 N N . MET A 1 83 ? -1.185 -5.214 -7.754 1.00 94.12 83 MET A N 1
ATOM 661 C CA . MET A 1 83 ? 0.201 -5.681 -7.625 1.00 94.12 83 MET A CA 1
ATOM 662 C C . MET A 1 83 ? 0.328 -7.175 -7.953 1.00 94.12 83 MET A C 1
ATOM 664 O O . MET A 1 83 ? 1.249 -7.576 -8.662 1.00 94.12 83 MET A O 1
ATOM 668 N N . HIS A 1 84 ? -0.614 -8.008 -7.498 1.00 92.31 84 HIS A N 1
ATOM 669 C CA . HIS A 1 84 ? -0.645 -9.430 -7.842 1.00 92.31 84 HIS A CA 1
ATOM 670 C C . HIS A 1 84 ? -0.822 -9.680 -9.338 1.00 92.31 84 HIS A C 1
ATOM 672 O O . HIS A 1 84 ? -0.197 -10.598 -9.867 1.00 92.31 84 HIS A O 1
ATOM 678 N N . ALA A 1 85 ? -1.674 -8.904 -10.010 1.00 91.69 85 ALA A N 1
ATOM 679 C CA . ALA A 1 85 ? -1.843 -9.003 -11.454 1.00 91.69 85 ALA A CA 1
ATOM 680 C C . ALA A 1 85 ? -0.537 -8.649 -12.180 1.00 91.69 85 ALA A C 1
ATOM 682 O O . ALA A 1 85 ? -0.115 -9.390 -13.065 1.00 91.69 85 ALA A O 1
ATOM 683 N N . LEU A 1 86 ? 0.139 -7.585 -11.736 1.00 89.12 86 LEU A N 1
ATOM 684 C CA . LEU A 1 86 ? 1.372 -7.105 -12.354 1.00 89.12 86 LEU A CA 1
ATOM 685 C C . LEU A 1 86 ? 2.545 -8.083 -12.197 1.00 89.12 86 LEU A C 1
ATOM 687 O O . LEU A 1 86 ? 3.301 -8.287 -13.140 1.00 89.12 86 LEU A O 1
ATOM 691 N N . LEU A 1 87 ? 2.656 -8.735 -11.035 1.00 86.19 87 LEU A N 1
ATOM 692 C CA . LEU A 1 87 ? 3.683 -9.750 -10.760 1.00 86.19 87 LEU A CA 1
ATOM 693 C C . LEU A 1 87 ? 3.413 -11.102 -11.439 1.00 86.19 87 LEU A C 1
ATOM 695 O O . LEU A 1 87 ? 4.300 -11.950 -11.500 1.00 86.19 87 LEU A O 1
ATOM 699 N N . ARG A 1 88 ? 2.182 -11.345 -11.901 1.00 84.12 88 ARG A N 1
ATOM 700 C CA . ARG A 1 88 ? 1.795 -12.587 -12.585 1.00 84.12 88 ARG A CA 1
ATOM 701 C C . ARG A 1 88 ? 1.862 -12.487 -14.105 1.00 84.12 88 ARG A C 1
ATOM 703 O O . ARG A 1 88 ? 1.710 -13.528 -14.740 1.00 84.12 88 ARG A O 1
ATOM 710 N N . ASP A 1 89 ? 2.056 -11.302 -14.691 1.00 70.75 89 ASP A N 1
ATOM 711 C CA . ASP A 1 89 ? 2.208 -11.172 -16.144 1.00 70.75 89 ASP A CA 1
ATOM 712 C C . ASP A 1 89 ? 3.671 -11.444 -16.554 1.00 70.75 89 ASP A C 1
ATOM 714 O O . ASP A 1 89 ? 4.538 -10.593 -16.343 1.00 70.75 89 ASP A O 1
ATOM 718 N N . PRO A 1 90 ? 3.978 -12.603 -17.175 1.00 52.84 90 PRO A N 1
ATOM 719 C CA . PRO A 1 90 ? 5.338 -12.956 -17.585 1.00 52.84 90 PRO A CA 1
ATOM 720 C C . PRO A 1 90 ? 5.888 -12.065 -18.710 1.00 52.84 90 PRO A C 1
ATOM 722 O O . PRO A 1 90 ? 7.061 -12.174 -19.053 1.00 52.84 90 PRO A O 1
ATOM 725 N N . ARG A 1 91 ? 5.067 -11.192 -19.312 1.00 56.62 91 ARG A N 1
ATOM 726 C CA . ARG A 1 91 ? 5.502 -10.247 -20.355 1.00 56.62 91 ARG A CA 1
ATOM 727 C C . ARG A 1 91 ? 6.106 -8.963 -19.786 1.00 56.62 91 ARG A C 1
ATOM 729 O O . ARG A 1 91 ? 6.650 -8.175 -20.551 1.00 56.62 91 ARG A O 1
ATOM 736 N N . ASN A 1 92 ? 6.027 -8.751 -18.472 1.00 51.88 92 ASN A N 1
ATOM 737 C CA . ASN A 1 92 ? 6.504 -7.527 -17.824 1.00 51.88 92 ASN A CA 1
ATOM 738 C C . ASN A 1 92 ? 7.979 -7.595 -17.373 1.00 51.88 92 ASN A C 1
ATOM 740 O O . ASN A 1 92 ? 8.531 -6.590 -16.940 1.00 51.88 92 ASN A O 1
ATOM 744 N N . ASP A 1 93 ? 8.620 -8.762 -17.511 1.00 48.22 93 ASP A N 1
ATOM 745 C CA . ASP A 1 93 ? 10.062 -8.981 -17.282 1.00 48.22 93 ASP A CA 1
ATOM 746 C C . ASP A 1 93 ? 10.912 -8.673 -18.539 1.00 48.22 93 ASP A C 1
ATOM 748 O O . ASP A 1 93 ? 12.128 -8.824 -18.545 1.00 48.22 93 ASP A O 1
ATOM 752 N N . SER A 1 94 ? 10.284 -8.264 -19.649 1.00 45.31 94 SER A N 1
ATOM 753 C CA . SER A 1 94 ? 10.932 -8.129 -20.963 1.00 45.31 94 SER A CA 1
ATOM 754 C C . SER A 1 94 ? 11.098 -6.678 -21.413 1.00 45.31 94 SER A C 1
ATOM 756 O O . SER A 1 94 ? 10.606 -6.320 -22.476 1.00 45.31 94 SER A O 1
ATOM 758 N N . VAL A 1 95 ? 11.805 -5.839 -20.649 1.00 50.47 95 VAL A N 1
ATOM 759 C CA . VAL A 1 95 ? 12.463 -4.642 -21.217 1.00 50.47 95 VAL A CA 1
ATOM 760 C C . VAL A 1 95 ? 13.755 -4.328 -20.450 1.00 50.47 95 VAL A C 1
ATOM 762 O O . VAL A 1 95 ? 13.818 -3.394 -19.657 1.00 50.47 95 VAL A O 1
ATOM 765 N N . ALA A 1 96 ? 14.797 -5.128 -20.667 1.00 49.09 96 ALA A N 1
ATOM 766 C CA . ALA A 1 96 ? 16.177 -4.747 -20.356 1.00 49.09 96 ALA A CA 1
A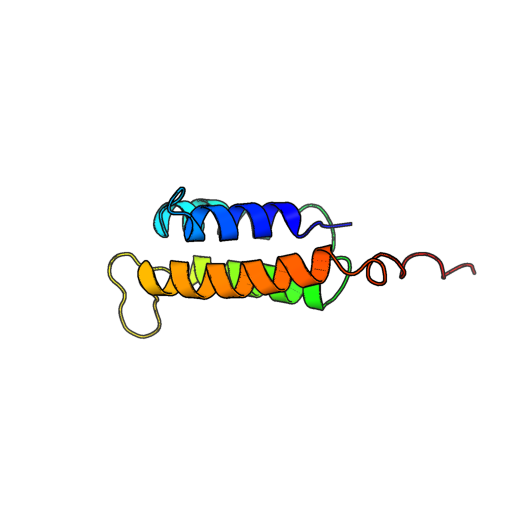TOM 767 C C . ALA A 1 96 ? 17.162 -5.565 -21.203 1.00 49.09 96 ALA A C 1
ATOM 769 O O . ALA A 1 96 ? 18.025 -6.247 -20.668 1.00 49.09 96 ALA A O 1
ATOM 770 N N . ASP A 1 97 ? 17.013 -5.524 -22.525 1.00 48.91 97 ASP A N 1
ATOM 771 C CA . ASP A 1 97 ? 18.098 -5.900 -23.433 1.00 48.91 97 ASP A CA 1
ATOM 772 C C . ASP A 1 97 ? 17.935 -5.077 -24.712 1.00 48.91 97 ASP A C 1
ATOM 774 O O . ASP A 1 97 ? 17.038 -5.320 -25.522 1.00 48.91 97 ASP A O 1
ATOM 778 N N . GLY A 1 98 ? 18.700 -3.992 -24.814 1.00 49.91 98 GLY A N 1
ATOM 779 C CA . GLY A 1 98 ? 18.599 -3.081 -25.946 1.00 49.91 98 GLY A CA 1
ATOM 780 C C . GLY A 1 98 ? 19.086 -1.673 -25.651 1.00 49.91 98 GLY A C 1
ATOM 781 O O . GLY A 1 98 ? 18.302 -0.741 -25.739 1.00 49.91 98 GLY A O 1
ATOM 782 N N . GLU A 1 99 ? 20.371 -1.524 -25.344 1.00 43.31 99 GLU A N 1
ATOM 783 C CA . GLU A 1 99 ? 21.155 -0.431 -25.929 1.00 43.31 99 GLU A CA 1
ATOM 784 C C . GLU A 1 99 ? 22.624 -0.870 -25.989 1.00 43.31 99 GLU A C 1
ATOM 786 O O . GLU A 1 99 ? 23.418 -0.690 -25.069 1.00 43.31 99 GLU A O 1
ATOM 791 N N . GLU A 1 100 ? 22.938 -1.545 -27.094 1.00 49.94 100 GLU A N 1
ATOM 792 C CA . GLU A 1 100 ? 24.278 -1.661 -27.652 1.00 49.94 100 GLU A CA 1
ATOM 793 C C . GLU A 1 100 ? 24.434 -0.484 -28.629 1.00 49.94 100 GLU A C 1
ATOM 795 O O . GLU A 1 100 ? 23.731 -0.460 -29.636 1.00 49.94 100 GLU A O 1
ATOM 800 N N . THR A 1 101 ? 25.283 0.499 -28.301 1.00 52.66 101 THR A N 1
ATOM 801 C CA . THR A 1 101 ? 26.212 1.209 -29.214 1.00 52.66 101 THR A CA 1
ATOM 802 C C . THR A 1 101 ? 27.175 2.080 -28.419 1.00 52.66 101 THR A C 1
ATOM 804 O O . THR A 1 101 ? 26.692 2.853 -27.564 1.00 52.66 101 THR A O 1
#

Foldseek 3Di:
DFACVVVLVLLVCLLVVVDFLQRSLVPLQVCLVVRPDDDLDPLSVVLSVQSNVLSVLDDCDDDDSRDYRVVSNVVSVVSSVSSVVCVPPPCSVPDDDDDDD

Radius of gyration: 14.89 Å; chains: 1; bounding box: 37×30×44 Å

Secondary structure (DSSP, 8-state):
---SHHHHHHHHHHHTTSS-HHHHHHHHHHHHHT--S--SSHHHHHHHHHHHHHHHSB-SS--TT-B-HHHHHHHHHHHHHHHHHHHH-TTTT--------

Sequence (101 aa):
MARLEPFLALASAVTEGRLSAQEFAIICLPLYKNYPDPFPSREHFELATELFYLANDYADEPFDDLIGADQVRERTAQLAIRMHALLRDPRNDSVADGEET

pLDDT: mean 86.58, std 14.92, range [43.31, 97.44]